Protein AF-A0A160INJ3-F1 (afdb_monomer)

Radius of gyration: 19.46 Å; Cα contacts (8 Å, |Δi|>4): 146; chains: 1; bounding box: 39×46×45 Å

pLDDT: mean 85.37, std 11.15, range [38.5, 97.69]

Secondary structure (DSSP, 8-state):
-PPPPPHHHHHHHHHHHHHHHHT--SSEEEEEEETTEEEEEEES-HHHHHHHHHHTTPEEEEEE-HHHHHHHHHHH-SSTTHHHHHHHHHHHHHHHHHHHHHHHH----HHHHHHHHHTS--TT--HHHHHHHHHHHHHHHHT-

Nearest PDB structures (foldseek):
  6j55-assembly3_K  TM=5.253E-01  e=1.162E-01  Acanthamoeba castellanii
  6ex3-assembly2_D  TM=4.692E-01  e=8.789E-02  Staphylococcus aureus
  1l3l-assembly2_C  TM=1.751E-01  e=8.043E+00  Agrobacterium tumefaciens

Solvent-accessible surface area (backbone atoms only — not comparable to full-atom values): 8125 Å² total; per-residue (Å²): 130,84,81,79,83,48,70,22,52,53,51,34,47,52,51,53,43,48,27,21,67,71,53,49,54,73,40,35,38,35,35,33,37,56,96,90,40,55,41,51,48,72,38,71,56,64,68,62,53,51,49,51,34,60,80,67,69,42,43,62,35,41,76,46,45,39,67,54,27,49,53,46,20,71,75,45,49,89,57,95,59,26,67,60,53,49,43,55,50,49,56,51,47,46,58,55,31,38,56,54,28,47,68,74,64,47,82,70,49,81,79,46,49,59,61,53,58,71,68,53,87,56,84,94,52,54,76,68,56,40,52,56,49,52,52,54,55,47,53,60,65,74,72,110

Structure (mmCIF, N/CA/C/O backbone):
data_AF-A0A160INJ3-F1
#
_entry.id   AF-A0A160INJ3-F1
#
loop_
_atom_site.group_PDB
_atom_site.id
_atom_site.type_symbol
_atom_site.label_atom_id
_atom_site.label_alt_id
_atom_site.label_comp_id
_atom_site.label_asym_id
_atom_site.label_entity_id
_atom_site.label_seq_id
_atom_site.pdbx_PDB_ins_code
_atom_site.Cartn_x
_atom_site.Cartn_y
_atom_site.Cartn_z
_atom_site.occupancy
_atom_site.B_iso_or_equiv
_atom_site.auth_seq_id
_atom_site.auth_comp_id
_atom_site.auth_asym_id
_atom_site.auth_atom_id
_atom_site.pdbx_PDB_model_num
ATOM 1 N N . MET A 1 1 ? 12.354 -11.333 18.890 1.00 38.50 1 MET A N 1
ATOM 2 C CA . MET A 1 1 ? 11.823 -12.267 17.863 1.00 38.50 1 MET A CA 1
ATOM 3 C C . MET A 1 1 ? 11.686 -11.542 16.528 1.00 38.50 1 MET A C 1
ATOM 5 O O . MET A 1 1 ? 11.084 -10.478 16.502 1.00 38.50 1 MET A O 1
ATOM 9 N N . LYS A 1 2 ? 12.236 -12.067 15.421 1.00 46.00 2 LYS A N 1
ATOM 10 C CA . LYS A 1 2 ? 11.963 -11.513 14.078 1.00 46.00 2 LYS A CA 1
ATOM 11 C C . LYS A 1 2 ? 10.492 -11.799 13.729 1.00 46.00 2 LYS A C 1
ATOM 13 O O . LYS A 1 2 ? 10.113 -12.965 13.680 1.00 46.00 2 LYS A O 1
ATOM 18 N N . LYS A 1 3 ? 9.671 -10.758 13.523 1.00 61.47 3 LYS A N 1
ATOM 1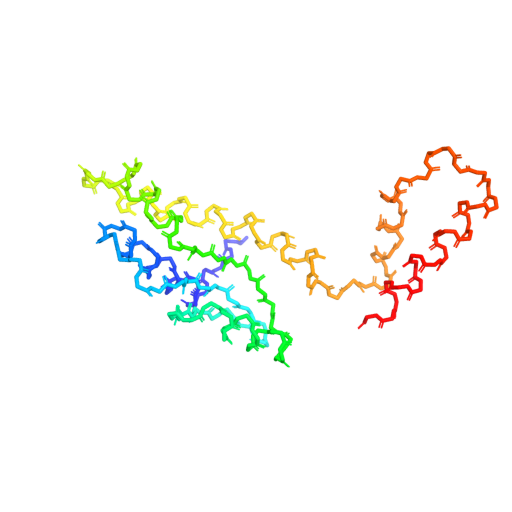9 C CA . LYS A 1 3 ? 8.260 -10.875 13.094 1.00 61.47 3 LYS A CA 1
ATOM 20 C C . LYS A 1 3 ? 8.238 -11.693 11.791 1.00 61.47 3 LYS A C 1
ATOM 22 O O . LYS A 1 3 ? 8.910 -11.325 10.827 1.00 61.47 3 LYS A O 1
ATOM 27 N N . ARG A 1 4 ? 7.568 -12.850 11.786 1.00 73.12 4 ARG A N 1
ATOM 28 C CA . ARG A 1 4 ? 7.511 -13.741 10.615 1.00 73.12 4 ARG A CA 1
ATOM 29 C C . ARG A 1 4 ? 6.712 -13.034 9.515 1.00 73.12 4 ARG A C 1
ATOM 31 O O . ARG A 1 4 ? 5.590 -12.608 9.766 1.00 73.12 4 ARG A O 1
ATOM 38 N N . ILE A 1 5 ? 7.298 -12.890 8.325 1.00 81.81 5 ILE A N 1
ATOM 39 C CA . ILE A 1 5 ? 6.643 -12.242 7.176 1.00 81.81 5 ILE A CA 1
ATOM 40 C C . ILE A 1 5 ? 5.425 -13.083 6.777 1.00 81.81 5 ILE A C 1
ATOM 42 O O . ILE A 1 5 ? 5.566 -14.278 6.503 1.00 81.81 5 ILE A O 1
ATOM 46 N N . SER A 1 6 ? 4.244 -12.463 6.758 1.00 90.62 6 SER A N 1
ATOM 47 C CA . SER A 1 6 ? 2.986 -13.125 6.387 1.00 90.62 6 SER A CA 1
ATOM 48 C C . SER A 1 6 ? 2.971 -13.548 4.912 1.00 90.62 6 SER A C 1
ATOM 50 O O . SER A 1 6 ? 3.657 -12.946 4.086 1.00 90.62 6 SER A O 1
ATOM 52 N N . LYS A 1 7 ? 2.148 -14.543 4.551 1.00 93.38 7 LYS A N 1
ATOM 53 C CA . LYS A 1 7 ? 1.996 -14.974 3.150 1.00 93.38 7 LYS A CA 1
ATOM 54 C C . LYS A 1 7 ? 1.558 -13.820 2.235 1.00 93.38 7 LYS A C 1
ATOM 56 O O . LYS A 1 7 ? 2.191 -13.607 1.209 1.00 93.38 7 LYS A O 1
ATOM 61 N N . GLY A 1 8 ? 0.559 -13.030 2.640 1.00 94.81 8 GLY A N 1
ATOM 62 C CA . GLY A 1 8 ? 0.086 -11.889 1.848 1.00 94.81 8 GLY A CA 1
ATOM 63 C C . GLY A 1 8 ? 1.160 -10.825 1.610 1.00 94.81 8 GLY A C 1
ATOM 64 O O . GLY A 1 8 ? 1.254 -10.283 0.518 1.00 94.81 8 GLY A O 1
ATOM 65 N N . GLU A 1 9 ? 2.036 -10.579 2.583 1.00 95.69 9 GLU A N 1
ATOM 66 C CA . GLU A 1 9 ? 3.173 -9.668 2.402 1.00 95.69 9 GLU A CA 1
ATOM 67 C C . GLU A 1 9 ? 4.226 -10.232 1.439 1.00 95.69 9 GLU A C 1
ATOM 69 O O . GLU A 1 9 ? 4.738 -9.502 0.593 1.00 95.69 9 GLU A O 1
ATOM 74 N N . GLN A 1 10 ? 4.523 -11.535 1.513 1.00 96.19 10 GLN A N 1
ATOM 75 C CA . GLN A 1 10 ? 5.416 -12.185 0.548 1.00 96.19 10 GLN A CA 1
ATOM 76 C C . GLN A 1 10 ? 4.852 -12.111 -0.874 1.00 96.19 10 GLN A C 1
ATOM 78 O O . GLN A 1 10 ? 5.591 -11.795 -1.811 1.00 96.19 10 GLN A O 1
ATOM 83 N N . ASP A 1 11 ? 3.554 -12.376 -1.027 1.00 97.69 11 ASP A N 1
ATOM 84 C CA . ASP A 1 11 ? 2.860 -12.331 -2.311 1.00 97.69 11 ASP A CA 1
ATOM 85 C C . ASP A 1 11 ? 2.814 -10.903 -2.870 1.00 97.69 11 ASP A C 1
ATOM 87 O O . ASP A 1 11 ? 3.137 -10.715 -4.043 1.00 97.69 11 ASP A O 1
ATOM 91 N N . PHE A 1 12 ? 2.543 -9.899 -2.029 1.00 97.69 12 PHE A N 1
ATOM 92 C CA . PHE A 1 12 ? 2.604 -8.482 -2.398 1.00 97.69 12 PHE A CA 1
ATOM 93 C C . PHE A 1 12 ? 4.001 -8.087 -2.880 1.00 97.69 12 PHE A C 1
ATOM 95 O O . PHE A 1 12 ? 4.158 -7.587 -3.991 1.00 97.69 12 PHE A O 1
ATOM 102 N N . VAL A 1 13 ? 5.046 -8.376 -2.093 1.00 97.19 13 VAL A N 1
ATOM 103 C CA . VAL A 1 13 ? 6.429 -8.043 -2.465 1.00 97.19 13 VAL A CA 1
ATOM 104 C C . VAL A 1 13 ? 6.813 -8.732 -3.772 1.00 97.19 13 VAL A C 1
ATOM 106 O O . VAL A 1 13 ? 7.433 -8.1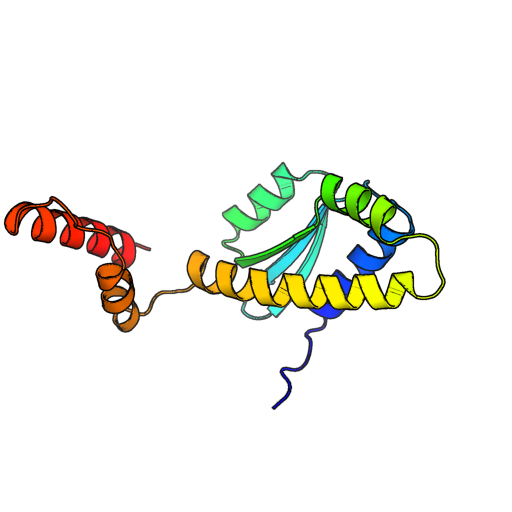05 -4.630 1.00 97.19 13 VAL A O 1
ATOM 109 N N . ARG A 1 14 ? 6.446 -10.006 -3.957 1.00 97.06 14 ARG A N 1
ATOM 110 C CA . ARG A 1 14 ? 6.703 -10.738 -5.204 1.00 97.06 14 ARG A CA 1
ATOM 111 C C . ARG A 1 14 ? 5.966 -10.109 -6.389 1.00 97.06 14 ARG A C 1
ATOM 113 O O . ARG A 1 14 ? 6.603 -9.901 -7.418 1.00 97.06 14 ARG A O 1
ATOM 120 N N . GLY A 1 15 ? 4.677 -9.807 -6.236 1.00 97.50 15 GLY A N 1
ATOM 121 C CA . GLY A 1 15 ? 3.832 -9.215 -7.273 1.00 97.50 15 GLY A CA 1
ATOM 122 C C . GLY A 1 15 ? 4.338 -7.845 -7.711 1.00 97.50 15 GLY A C 1
ATOM 123 O O . GLY A 1 15 ? 4.628 -7.656 -8.888 1.00 97.50 15 GLY A O 1
ATOM 124 N N . CYS A 1 16 ? 4.558 -6.934 -6.760 1.00 97.44 16 CYS A N 1
ATOM 125 C CA . CYS A 1 16 ? 5.088 -5.598 -7.036 1.00 97.44 16 CYS A CA 1
ATOM 126 C C . CYS A 1 16 ? 6.501 -5.653 -7.629 1.00 97.44 16 CYS A C 1
ATOM 128 O O . CYS A 1 16 ? 6.804 -4.918 -8.559 1.00 97.44 16 CYS A O 1
ATOM 130 N N . THR A 1 17 ? 7.373 -6.547 -7.141 1.00 97.06 17 THR A N 1
ATOM 131 C CA . THR A 1 17 ? 8.727 -6.693 -7.710 1.00 97.06 17 THR A CA 1
ATOM 132 C C . THR A 1 17 ? 8.667 -7.098 -9.178 1.00 97.06 17 THR A C 1
ATOM 134 O O . THR A 1 17 ? 9.420 -6.556 -9.980 1.00 97.06 17 THR A O 1
ATOM 137 N N . ARG A 1 18 ? 7.790 -8.048 -9.529 1.00 96.75 18 ARG A N 1
ATOM 138 C CA . ARG A 1 18 ? 7.603 -8.462 -10.921 1.00 96.75 18 ARG A CA 1
ATOM 139 C C . ARG A 1 18 ? 7.076 -7.301 -11.763 1.00 96.75 18 ARG A C 1
ATOM 141 O O . ARG A 1 18 ? 7.701 -6.979 -12.763 1.00 96.75 18 ARG A O 1
ATOM 148 N N . ALA A 1 19 ? 6.016 -6.634 -11.303 1.00 97.38 19 ALA A N 1
ATOM 149 C CA . ALA A 1 19 ? 5.418 -5.509 -12.016 1.00 97.38 19 ALA A CA 1
ATOM 150 C C . ALA A 1 19 ? 6.426 -4.376 -12.272 1.00 97.38 19 ALA A C 1
ATOM 152 O O . ALA A 1 19 ? 6.522 -3.870 -13.382 1.00 97.38 19 ALA A O 1
ATOM 153 N N . ILE A 1 20 ? 7.261 -4.041 -11.284 1.00 96.69 20 ILE A N 1
ATOM 154 C CA . ILE A 1 20 ? 8.329 -3.041 -11.429 1.00 96.69 20 ILE A CA 1
ATOM 155 C C . ILE A 1 20 ? 9.399 -3.497 -12.426 1.00 96.69 20 ILE A C 1
ATOM 157 O O . ILE A 1 20 ? 9.839 -2.703 -13.249 1.00 96.69 20 ILE A O 1
ATOM 161 N N . LEU A 1 21 ? 9.844 -4.755 -12.376 1.00 95.81 21 LEU A N 1
ATOM 162 C CA . LEU A 1 21 ? 10.868 -5.254 -13.302 1.00 95.81 21 LEU A CA 1
ATOM 163 C C . LEU A 1 21 ? 10.368 -5.296 -14.751 1.00 95.81 21 LEU A C 1
ATOM 165 O O . LEU A 1 21 ? 11.106 -4.919 -15.653 1.00 95.81 21 LEU A O 1
ATOM 169 N N . GLU A 1 22 ? 9.120 -5.710 -14.957 1.00 95.81 22 GLU A N 1
ATOM 170 C CA . GLU A 1 22 ? 8.488 -5.855 -16.275 1.00 95.81 22 GLU A CA 1
ATOM 171 C C . GLU A 1 22 ? 7.825 -4.560 -16.769 1.00 95.81 22 GLU A C 1
ATOM 173 O O . GLU A 1 22 ? 7.318 -4.519 -17.887 1.00 95.81 22 GLU A O 1
ATOM 178 N N . ARG A 1 23 ? 7.834 -3.497 -15.950 1.00 96.38 23 ARG A N 1
ATOM 179 C CA . ARG A 1 23 ? 7.102 -2.243 -16.191 1.00 96.38 23 ARG A CA 1
ATOM 180 C C . ARG A 1 23 ? 5.599 -2.467 -16.423 1.00 96.38 23 ARG A C 1
ATOM 182 O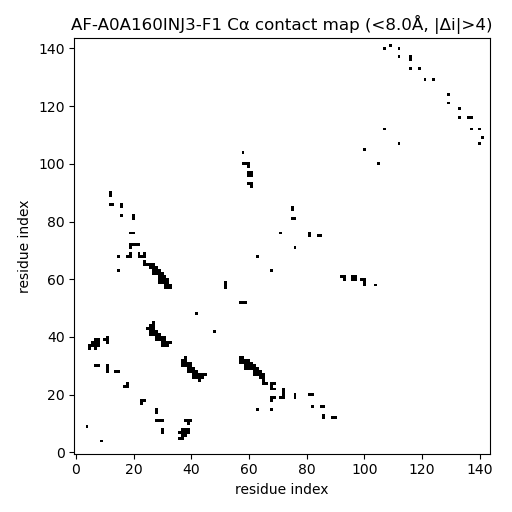 O . ARG A 1 23 ? 4.957 -1.736 -17.176 1.00 96.38 23 ARG A O 1
ATOM 189 N N . ASP A 1 24 ? 5.030 -3.476 -15.775 1.00 96.81 24 ASP A N 1
ATOM 190 C CA . ASP A 1 24 ? 3.615 -3.810 -15.892 1.00 96.81 24 ASP A CA 1
ATOM 191 C C . ASP A 1 24 ? 2.768 -2.842 -15.059 1.00 96.81 24 ASP A C 1
ATOM 193 O O . ASP A 1 24 ? 2.636 -2.979 -13.845 1.00 96.81 24 ASP A O 1
ATOM 197 N N . VAL A 1 25 ? 2.185 -1.856 -15.737 1.00 95.56 25 VAL A N 1
ATOM 198 C CA . VAL A 1 25 ? 1.294 -0.843 -15.152 1.00 95.56 25 VAL A CA 1
ATOM 199 C C . VAL A 1 25 ? -0.190 -1.195 -15.313 1.00 95.56 25 VAL A C 1
ATOM 201 O O . VAL A 1 25 ? -1.055 -0.342 -15.124 1.00 95.56 25 VAL A O 1
ATOM 204 N N . SER A 1 26 ? -0.527 -2.435 -15.677 1.00 95.69 26 SER A N 1
ATOM 205 C CA . SER A 1 26 ? -1.926 -2.824 -15.902 1.00 95.69 26 SER A CA 1
ATOM 206 C C . SER A 1 26 ? -2.771 -2.770 -14.621 1.00 95.69 26 SER A C 1
ATOM 208 O O . SER A 1 26 ? -3.947 -2.402 -14.673 1.00 95.69 26 SER A O 1
ATOM 210 N N . HIS A 1 27 ? -2.171 -3.038 -13.459 1.00 95.81 27 HIS A N 1
ATOM 211 C CA . HIS A 1 27 ? -2.864 -3.097 -12.172 1.00 95.81 27 HIS A CA 1
ATOM 212 C C . HIS A 1 27 ? -2.238 -2.167 -11.127 1.00 95.81 27 HIS A C 1
ATOM 214 O O . HIS A 1 27 ? -1.040 -1.896 -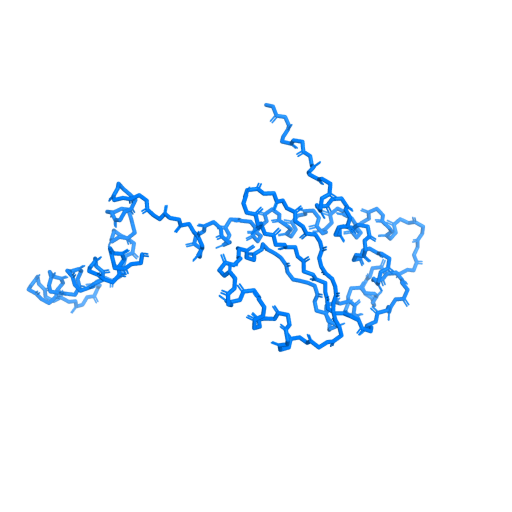11.141 1.00 95.81 27 HIS A O 1
ATOM 220 N N . VAL A 1 28 ? -3.061 -1.735 -10.175 1.00 94.25 28 VAL A N 1
ATOM 221 C CA . VAL A 1 28 ? -2.623 -1.175 -8.892 1.00 94.25 28 VAL A CA 1
ATOM 222 C C . VAL A 1 28 ? -2.521 -2.317 -7.886 1.00 94.25 28 VAL A C 1
ATOM 224 O O . VAL A 1 28 ? -3.346 -3.234 -7.893 1.00 94.25 28 VAL A O 1
ATOM 227 N N . HIS A 1 29 ? -1.505 -2.282 -7.029 1.00 96.56 29 HIS A N 1
ATOM 228 C CA . HIS A 1 29 ? -1.207 -3.349 -6.079 1.00 96.56 29 HIS A CA 1
ATOM 229 C C . HIS A 1 29 ? -1.441 -2.882 -4.645 1.00 96.56 29 HIS A C 1
ATOM 231 O O . HIS A 1 29 ? -0.894 -1.868 -4.221 1.00 96.56 29 HIS A O 1
ATOM 237 N N . TRP A 1 30 ? -2.177 -3.671 -3.869 1.00 95.50 30 TRP A N 1
ATOM 238 C CA . TRP A 1 30 ? -2.637 -3.324 -2.530 1.00 95.50 30 TRP A CA 1
ATOM 239 C C . TRP A 1 30 ? -2.261 -4.407 -1.519 1.00 95.50 30 TRP A C 1
ATOM 241 O O . TRP A 1 30 ? -2.447 -5.603 -1.760 1.00 95.50 30 TRP A O 1
ATOM 251 N N . LEU A 1 31 ? -1.759 -3.989 -0.362 1.00 95.88 31 LEU A N 1
ATOM 252 C CA . LEU A 1 31 ? -1.594 -4.826 0.820 1.00 95.88 31 LEU A CA 1
ATOM 253 C C . LEU A 1 31 ? -2.603 -4.371 1.869 1.00 95.88 31 LEU A C 1
ATOM 255 O O . LEU A 1 31 ? -2.501 -3.260 2.389 1.00 95.88 31 LEU A O 1
ATOM 259 N N . ILE A 1 32 ? -3.551 -5.240 2.198 1.00 94.38 32 ILE A N 1
ATOM 260 C CA . ILE A 1 32 ? -4.622 -4.955 3.155 1.00 94.38 32 ILE A CA 1
ATOM 261 C C . ILE A 1 32 ? -4.599 -5.943 4.322 1.00 94.38 32 ILE A C 1
ATOM 263 O O . ILE A 1 32 ? -3.964 -6.998 4.250 1.00 94.38 32 ILE A O 1
ATOM 267 N N . VAL A 1 33 ? -5.323 -5.624 5.391 1.00 91.88 33 VAL A N 1
ATOM 268 C CA . VAL A 1 33 ? -5.584 -6.512 6.523 1.00 91.88 33 VAL A CA 1
ATOM 269 C C . VAL A 1 33 ? -7.082 -6.763 6.637 1.00 91.88 33 VAL A C 1
ATOM 271 O O . VAL A 1 33 ? -7.876 -5.832 6.759 1.00 91.88 33 VAL A O 1
ATOM 274 N N . GLN A 1 34 ? -7.449 -8.041 6.650 1.00 89.12 34 GLN A N 1
ATOM 275 C CA . GLN A 1 34 ? -8.804 -8.518 6.894 1.00 89.12 34 GLN A CA 1
ATOM 276 C C . GLN A 1 34 ? -8.757 -9.515 8.053 1.00 89.12 34 GLN A C 1
ATOM 278 O O . GLN A 1 34 ? -8.033 -10.506 7.994 1.00 89.12 34 GLN A O 1
A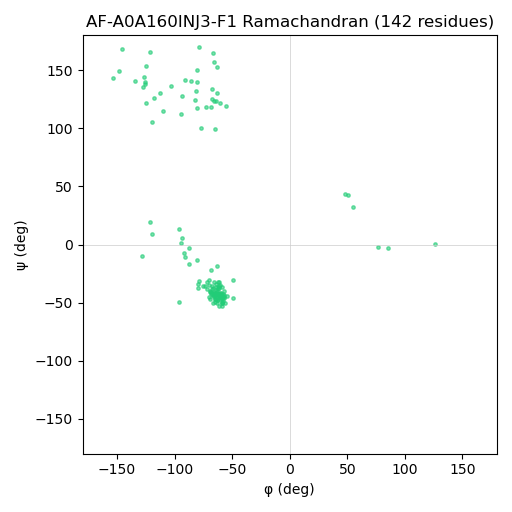TOM 283 N N . LYS A 1 35 ? -9.499 -9.243 9.136 1.00 86.12 35 LYS A N 1
ATOM 284 C CA . LYS A 1 35 ? -9.551 -10.102 10.339 1.00 86.12 35 LYS A CA 1
ATOM 285 C C . LYS A 1 35 ? -8.156 -10.476 10.883 1.00 86.12 35 LYS A C 1
ATOM 287 O O . LYS A 1 35 ? -7.890 -11.626 11.213 1.00 86.12 35 LYS A O 1
ATOM 292 N N . GLY A 1 36 ? -7.240 -9.505 10.920 1.00 84.88 36 GLY A N 1
ATOM 293 C CA . GLY A 1 36 ? -5.864 -9.694 11.404 1.00 84.88 36 GLY A CA 1
ATOM 294 C C . GLY A 1 36 ? -4.916 -10.411 10.432 1.00 84.88 36 GLY A C 1
ATOM 295 O O . GLY A 1 36 ? -3.727 -10.541 10.725 1.00 84.88 36 GLY A O 1
ATOM 296 N N . VAL A 1 37 ? -5.395 -10.839 9.262 1.00 89.75 37 VAL A N 1
ATOM 297 C CA . VAL A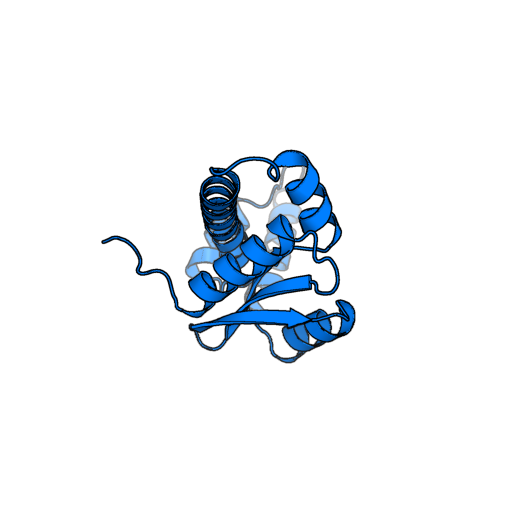 1 37 ? -4.590 -11.510 8.234 1.00 89.75 37 VAL A CA 1
ATOM 298 C C . VAL A 1 37 ? -4.270 -10.535 7.105 1.00 89.75 37 VAL A C 1
ATOM 300 O O . VAL A 1 37 ? -5.127 -9.777 6.661 1.00 89.75 37 VAL A O 1
ATOM 303 N N . ARG A 1 38 ? -3.015 -10.536 6.641 1.00 94.25 38 ARG A N 1
ATOM 304 C CA . ARG A 1 38 ? -2.577 -9.721 5.498 1.00 94.25 38 ARG A CA 1
ATOM 305 C C . ARG A 1 38 ? -2.932 -10.397 4.180 1.00 94.25 38 ARG A C 1
ATOM 307 O O . ARG A 1 38 ? -2.583 -11.563 3.983 1.00 94.25 38 ARG A O 1
ATOM 314 N N . HIS A 1 39 ? -3.519 -9.636 3.263 1.00 95.56 39 HIS A N 1
ATOM 315 C CA . HIS A 1 39 ? -3.882 -10.076 1.920 1.00 95.56 39 HIS A CA 1
ATOM 316 C C . HIS A 1 39 ? -3.288 -9.147 0.864 1.00 95.56 39 HIS A C 1
ATOM 318 O O . HIS A 1 39 ? -3.293 -7.926 1.016 1.00 95.56 39 HIS A O 1
ATOM 324 N N . TYR A 1 40 ? -2.783 -9.752 -0.208 1.00 97.19 40 TYR A N 1
ATOM 325 C CA . TYR A 1 40 ? -2.383 -9.053 -1.421 1.00 97.19 40 TYR A CA 1
ATOM 326 C C . TYR A 1 40 ? -3.556 -9.051 -2.400 1.00 97.19 40 TYR A C 1
ATOM 328 O O . TYR A 1 40 ? -4.101 -10.113 -2.700 1.00 97.19 40 TYR A O 1
ATOM 336 N N . ILE A 1 41 ? -3.916 -7.871 -2.896 1.00 95.25 41 ILE A N 1
ATOM 337 C CA . ILE A 1 41 ? -4.908 -7.681 -3.954 1.00 95.25 41 ILE A CA 1
ATOM 338 C C . ILE A 1 41 ? -4.269 -6.849 -5.067 1.00 95.25 41 ILE A C 1
ATOM 340 O O . ILE A 1 41 ? -3.467 -5.957 -4.798 1.00 95.25 41 ILE A O 1
ATOM 344 N N . HIS A 1 42 ? -4.610 -7.126 -6.322 1.00 95.25 42 HIS A N 1
ATOM 345 C CA . HIS A 1 42 ? -4.289 -6.242 -7.437 1.00 95.25 42 HIS A CA 1
ATOM 346 C C . HIS A 1 42 ? -5.510 -6.080 -8.338 1.00 95.25 42 HIS A C 1
ATOM 348 O O . HIS A 1 42 ? -6.251 -7.038 -8.553 1.00 95.25 42 HIS A O 1
ATOM 354 N N . HIS A 1 43 ? -5.735 -4.868 -8.838 1.00 93.81 43 HIS A N 1
ATOM 355 C CA . HIS A 1 43 ? -6.929 -4.547 -9.616 1.00 93.81 43 HIS A CA 1
ATOM 356 C C . HIS A 1 43 ? -6.640 -3.482 -10.676 1.00 93.81 43 HIS A C 1
ATOM 358 O O . HIS A 1 43 ? -5.760 -2.643 -10.487 1.00 93.81 43 HIS A O 1
ATOM 364 N N . GLN A 1 44 ? -7.353 -3.525 -11.804 1.00 93.69 44 GLN A N 1
ATOM 365 C CA . GLN A 1 44 ? -7.192 -2.530 -12.872 1.00 93.69 44 GLN A CA 1
ATOM 366 C C . GLN A 1 44 ? -7.942 -1.232 -12.563 1.00 93.69 44 GLN A C 1
ATOM 368 O O . GLN A 1 44 ? -7.468 -0.146 -12.888 1.00 93.69 44 GLN A O 1
ATOM 373 N N . ASN A 1 45 ? -9.119 -1.342 -11.951 1.00 89.19 45 ASN A N 1
ATOM 374 C CA . ASN A 1 45 ? -9.923 -0.196 -11.554 1.00 89.19 45 ASN A CA 1
ATOM 375 C C . ASN A 1 45 ? -9.624 0.166 -10.096 1.00 89.19 45 ASN A C 1
ATOM 377 O O . ASN A 1 45 ? -9.933 -0.616 -9.197 1.00 89.19 45 ASN A O 1
ATOM 381 N N . GLU A 1 46 ? -9.001 1.323 -9.883 1.00 85.62 46 GLU A N 1
ATOM 382 C CA . GLU A 1 46 ? -8.613 1.811 -8.558 1.00 85.62 46 GLU A CA 1
ATOM 383 C C . GLU A 1 46 ? -9.829 2.183 -7.703 1.00 85.62 46 GLU A C 1
ATOM 385 O O . GLU A 1 46 ? -9.913 1.797 -6.542 1.00 85.62 46 GLU A O 1
ATOM 390 N N . LEU A 1 47 ? -10.833 2.815 -8.313 1.00 85.50 47 LEU A N 1
ATOM 391 C CA . LEU A 1 47 ? -12.043 3.251 -7.615 1.00 85.50 47 LEU A CA 1
ATOM 392 C C . LEU A 1 47 ? -12.843 2.068 -7.060 1.00 85.50 47 LEU A C 1
ATOM 394 O O . LEU A 1 47 ? -13.404 2.143 -5.973 1.00 85.50 47 LEU A O 1
ATOM 398 N N . GLU A 1 48 ? -12.879 0.957 -7.794 1.00 86.25 48 GLU A N 1
ATOM 399 C CA . GLU A 1 48 ? -13.608 -0.244 -7.380 1.00 86.25 48 GLU A CA 1
ATOM 400 C C . GLU A 1 48 ? -12.960 -0.925 -6.170 1.00 86.25 48 GLU A C 1
ATOM 402 O O . GLU A 1 48 ? -13.652 -1.364 -5.250 1.00 86.25 48 GLU A O 1
ATOM 407 N N . ILE A 1 49 ? -11.626 -0.991 -6.137 1.00 85.56 49 ILE A N 1
ATOM 408 C CA . ILE A 1 49 ? -10.921 -1.595 -5.005 1.00 85.56 49 ILE A CA 1
ATOM 409 C C . ILE A 1 49 ? -10.914 -0.670 -3.787 1.00 85.56 49 ILE A C 1
ATOM 411 O O . ILE A 1 49 ? -11.054 -1.158 -2.664 1.00 85.56 49 ILE A O 1
ATOM 415 N N . GLU A 1 50 ? -10.822 0.646 -3.984 1.00 82.56 50 GLU A N 1
ATOM 416 C CA . GLU A 1 50 ? -11.011 1.622 -2.912 1.00 82.56 50 GLU A CA 1
ATOM 417 C C . GLU A 1 50 ? -12.400 1.480 -2.291 1.00 82.56 50 GLU A C 1
ATOM 419 O O . GLU A 1 50 ? -12.520 1.323 -1.077 1.00 82.56 50 GLU A O 1
ATOM 424 N N . ASP A 1 51 ? -13.449 1.459 -3.107 1.00 83.69 51 ASP A N 1
ATOM 425 C CA . ASP A 1 51 ? -14.822 1.274 -2.650 1.00 83.69 51 ASP A CA 1
ATOM 426 C C . ASP A 1 51 ? -15.010 -0.071 -1.918 1.00 83.69 51 ASP A C 1
ATOM 428 O O . ASP A 1 51 ? -15.587 -0.109 -0.828 1.00 83.69 51 ASP A O 1
ATOM 432 N N . TYR A 1 52 ? -14.423 -1.163 -2.421 1.00 83.44 52 TYR A N 1
ATOM 433 C CA . TYR A 1 52 ? -14.397 -2.452 -1.721 1.00 83.44 52 TYR A CA 1
ATOM 434 C C . TYR A 1 52 ? -13.721 -2.365 -0.343 1.00 83.44 52 TYR A C 1
ATOM 436 O O . TYR A 1 52 ? -14.265 -2.887 0.637 1.00 83.44 52 TYR A O 1
ATOM 444 N N . ILE A 1 53 ? -12.563 -1.702 -0.243 1.00 84.19 53 ILE A N 1
ATOM 445 C CA . ILE A 1 53 ? -11.833 -1.501 1.020 1.00 84.19 53 ILE A CA 1
ATOM 446 C C . ILE A 1 53 ? -12.699 -0.724 2.018 1.00 84.19 53 ILE A C 1
ATOM 448 O O . ILE A 1 53 ? -12.832 -1.157 3.166 1.00 84.19 53 ILE A O 1
ATOM 452 N N . HIS A 1 54 ? -13.338 0.364 1.581 1.00 80.88 54 HIS A N 1
ATOM 453 C CA . HIS A 1 54 ? -14.181 1.205 2.434 1.00 80.88 54 HIS A CA 1
ATOM 454 C C . HIS A 1 54 ? -15.441 0.472 2.903 1.00 80.88 54 HIS A C 1
ATOM 456 O O . HIS A 1 54 ? -15.704 0.415 4.108 1.00 80.88 54 HIS A O 1
ATOM 462 N N . ARG A 1 55 ? -16.198 -0.150 1.986 1.00 80.00 55 ARG A N 1
ATOM 463 C CA . ARG A 1 55 ? -17.438 -0.880 2.316 1.00 80.00 55 ARG A CA 1
ATOM 464 C C . ARG A 1 55 ? -17.203 -2.010 3.310 1.00 80.00 55 ARG A C 1
ATOM 466 O O . ARG A 1 55 ? -18.037 -2.251 4.178 1.00 80.00 55 ARG A O 1
ATOM 473 N N . ASN A 1 56 ? -16.065 -2.689 3.199 1.00 80.06 56 ASN A N 1
ATOM 474 C CA . ASN A 1 56 ? -15.718 -3.815 4.063 1.00 80.06 56 ASN A CA 1
ATOM 475 C C . ASN A 1 56 ? -14.886 -3.406 5.289 1.00 80.06 56 ASN A C 1
ATOM 477 O O . ASN A 1 56 ? -14.452 -4.287 6.033 1.00 80.06 56 ASN A O 1
ATOM 481 N N . ARG A 1 57 ? -14.659 -2.099 5.504 1.00 83.25 57 ARG A N 1
ATOM 482 C CA . ARG A 1 57 ? -13.838 -1.547 6.598 1.00 83.25 57 ARG A CA 1
ATOM 483 C C . ARG A 1 57 ? -12.481 -2.249 6.717 1.00 83.25 57 ARG A C 1
ATOM 485 O O . ARG A 1 57 ? -12.039 -2.620 7.803 1.00 83.25 57 ARG A O 1
ATOM 492 N N . LEU A 1 58 ? -11.841 -2.493 5.576 1.00 86.12 58 LEU A N 1
ATOM 493 C CA . LEU A 1 58 ? -10.553 -3.174 5.529 1.00 86.12 58 LEU A CA 1
ATOM 494 C C . LEU A 1 58 ? -9.448 -2.182 5.857 1.00 86.12 58 LEU A C 1
ATOM 496 O O . LEU A 1 58 ? -9.449 -1.044 5.395 1.00 86.12 58 LEU A O 1
ATOM 500 N N . LYS A 1 59 ? -8.461 -2.636 6.623 1.00 89.06 59 LYS A N 1
ATOM 501 C CA . LYS A 1 59 ? -7.298 -1.813 6.928 1.00 89.06 59 LYS A CA 1
ATOM 502 C C . LYS A 1 59 ? -6.324 -1.854 5.760 1.00 89.06 59 LYS A C 1
ATOM 504 O O . LYS A 1 59 ? -5.767 -2.907 5.446 1.00 89.06 59 LYS A O 1
ATOM 509 N N . LEU A 1 60 ? -6.083 -0.707 5.145 1.00 89.50 60 LEU A N 1
ATOM 510 C CA . LEU A 1 60 ? -5.080 -0.553 4.101 1.00 89.50 60 LEU A CA 1
ATOM 511 C C . LEU A 1 60 ? -3.687 -0.360 4.713 1.00 89.50 60 LEU A C 1
ATOM 513 O O . LEU A 1 60 ? -3.485 0.569 5.485 1.00 89.50 60 LEU A O 1
ATOM 517 N N . ILE A 1 61 ? -2.718 -1.203 4.342 1.00 92.00 61 ILE A N 1
ATOM 518 C CA . ILE A 1 61 ? -1.319 -1.067 4.778 1.00 92.00 61 ILE A CA 1
ATOM 519 C C . ILE A 1 61 ? -0.478 -0.336 3.743 1.00 92.00 61 ILE A C 1
ATOM 521 O O . ILE A 1 61 ? 0.292 0.543 4.103 1.00 92.00 61 ILE A O 1
ATOM 525 N N . CYS A 1 62 ? -0.539 -0.741 2.476 1.00 92.62 62 CYS A N 1
ATOM 526 C CA . CYS A 1 62 ? 0.368 -0.226 1.455 1.00 92.62 62 CYS A CA 1
ATOM 527 C C . CYS A 1 62 ? -0.267 -0.311 0.070 1.00 92.62 62 CYS A C 1
ATOM 529 O O . CYS A 1 62 ? -0.946 -1.292 -0.235 1.00 92.62 62 CYS A O 1
ATOM 531 N N . VAL A 1 63 ? 0.002 0.689 -0.765 1.00 93.38 63 VAL A N 1
ATOM 532 C CA . VAL A 1 63 ? -0.391 0.728 -2.172 1.00 93.38 63 VAL A CA 1
ATOM 533 C C . VAL A 1 63 ? 0.843 0.975 -3.035 1.00 93.38 63 VAL A C 1
ATOM 535 O O . VAL A 1 63 ? 1.732 1.744 -2.668 1.00 93.38 63 VAL A O 1
ATOM 538 N N . VAL A 1 64 ? 0.913 0.291 -4.170 1.00 93.81 64 VAL A N 1
ATOM 539 C CA . VAL A 1 64 ? 1.874 0.547 -5.242 1.00 93.81 64 VAL A CA 1
ATOM 540 C C . VAL A 1 64 ? 1.064 0.882 -6.488 1.00 93.81 64 VAL A C 1
ATOM 542 O O . VAL A 1 64 ? 0.428 0.003 -7.077 1.00 93.81 64 VAL A O 1
ATOM 545 N N . SER A 1 65 ? 1.063 2.171 -6.836 1.00 93.06 65 SER A N 1
ATOM 546 C CA . SER A 1 65 ? 0.351 2.716 -7.992 1.00 93.06 65 SER A CA 1
ATOM 547 C C . SER A 1 65 ? 1.100 2.463 -9.300 1.00 93.06 65 SER A C 1
ATOM 549 O O . SER A 1 65 ? 2.266 2.051 -9.318 1.00 93.06 65 SER A O 1
ATOM 551 N N . ARG A 1 66 ? 0.433 2.745 -10.419 1.00 93.12 66 ARG A N 1
ATOM 552 C CA . ARG A 1 66 ? 1.004 2.616 -11.766 1.00 93.12 66 ARG A CA 1
ATOM 553 C C . ARG A 1 66 ? 2.176 3.568 -11.982 1.00 93.12 66 ARG A C 1
ATOM 555 O O . ARG A 1 66 ? 3.205 3.183 -12.536 1.00 93.12 66 ARG A O 1
ATOM 562 N N . GLU A 1 67 ? 2.042 4.797 -11.503 1.00 93.19 67 GLU A N 1
ATOM 563 C CA . GLU A 1 67 ? 3.072 5.834 -11.553 1.00 93.19 67 GLU A CA 1
ATOM 564 C C . GLU A 1 67 ? 4.295 5.387 -10.760 1.00 93.19 67 GLU A C 1
ATOM 566 O O . GLU A 1 67 ? 5.422 5.514 -11.235 1.00 93.19 67 GLU A O 1
ATOM 571 N N . PHE A 1 68 ? 4.068 4.789 -9.587 1.00 92.62 68 PHE A N 1
ATOM 572 C CA . PHE A 1 68 ? 5.131 4.251 -8.749 1.00 92.62 68 PHE A CA 1
ATOM 573 C C . PHE A 1 68 ? 5.878 3.106 -9.439 1.00 92.62 68 PHE A C 1
ATOM 575 O O . PHE A 1 68 ? 7.108 3.072 -9.411 1.00 92.62 68 PHE A O 1
ATOM 582 N N . ILE A 1 69 ? 5.154 2.188 -10.090 1.00 95.00 69 ILE A N 1
ATOM 583 C CA . ILE A 1 69 ? 5.746 1.097 -10.87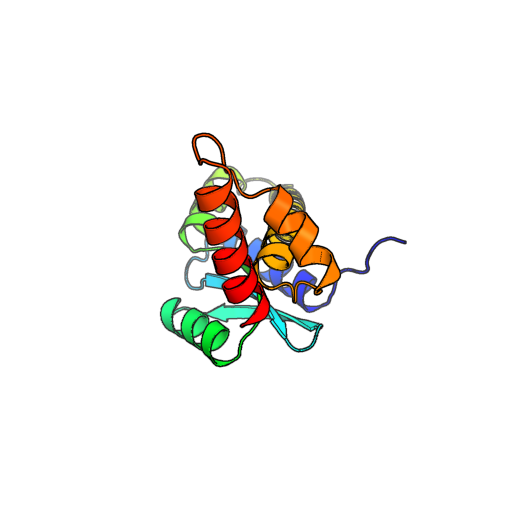9 1.00 95.00 69 ILE A CA 1
ATOM 584 C C . ILE A 1 69 ? 6.645 1.662 -11.976 1.00 95.00 69 ILE A C 1
ATOM 586 O O . ILE A 1 69 ? 7.790 1.231 -12.116 1.00 95.00 69 ILE A O 1
ATOM 590 N N . ASN A 1 70 ? 6.149 2.645 -12.725 1.00 94.19 70 ASN A N 1
ATOM 591 C CA . ASN A 1 70 ? 6.884 3.260 -13.821 1.00 94.19 70 ASN A CA 1
ATOM 592 C C . ASN A 1 70 ? 8.138 4.008 -13.329 1.00 94.19 70 ASN A C 1
ATOM 594 O O . ASN A 1 70 ? 9.226 3.805 -13.866 1.00 94.19 70 ASN A O 1
ATOM 598 N N . ASP A 1 71 ? 8.011 4.817 -12.274 1.00 93.88 71 ASP A N 1
ATOM 599 C CA . ASP A 1 71 ? 9.130 5.547 -11.666 1.00 93.88 71 ASP A CA 1
ATOM 600 C C . ASP A 1 71 ? 10.210 4.588 -11.146 1.00 93.88 71 ASP A C 1
ATOM 602 O O . ASP A 1 71 ? 11.400 4.753 -11.422 1.00 93.88 71 ASP A O 1
ATOM 606 N N . TRP A 1 72 ? 9.809 3.525 -10.451 1.00 94.25 72 TRP A N 1
ATOM 607 C CA . TRP A 1 72 ? 10.756 2.552 -9.915 1.00 94.25 72 TRP A CA 1
ATOM 608 C C . TRP A 1 72 ? 11.384 1.676 -10.987 1.00 94.25 72 TRP A C 1
ATOM 610 O O . TRP A 1 72 ? 12.549 1.303 -10.841 1.00 94.25 72 TRP A O 1
ATOM 620 N N . HIS A 1 73 ? 10.657 1.367 -12.060 1.00 94.88 73 HIS A N 1
ATOM 621 C CA . HIS A 1 73 ? 11.235 0.690 -13.210 1.00 94.88 73 HIS A CA 1
ATOM 622 C C . HIS A 1 73 ? 12.386 1.524 -13.778 1.00 94.88 73 HIS A C 1
ATOM 624 O O . HIS A 1 73 ? 13.501 1.023 -13.892 1.00 94.88 73 HIS A O 1
ATOM 630 N N . ILE A 1 74 ? 12.161 2.816 -14.029 1.00 93.31 74 ILE A N 1
ATOM 631 C CA . ILE A 1 74 ? 13.190 3.722 -14.562 1.00 93.31 74 ILE A CA 1
ATOM 632 C C . ILE A 1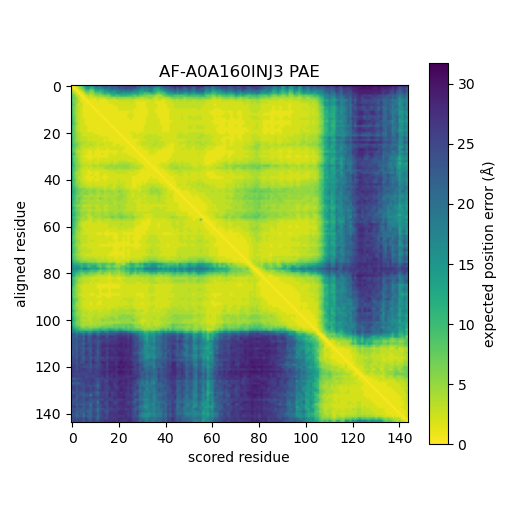 74 ? 14.398 3.819 -13.617 1.00 93.31 74 ILE A C 1
ATOM 634 O O . ILE A 1 74 ? 15.539 3.805 -14.071 1.00 93.31 74 ILE A O 1
ATOM 638 N N . ARG A 1 75 ? 14.171 3.899 -12.300 1.00 89.25 75 ARG A N 1
ATOM 639 C CA . ARG A 1 75 ? 15.249 4.092 -11.311 1.00 89.25 75 ARG A CA 1
ATOM 640 C C . ARG A 1 75 ? 16.041 2.835 -10.979 1.00 89.25 75 ARG A C 1
ATOM 642 O O . ARG A 1 75 ? 17.195 2.943 -10.567 1.00 89.25 75 ARG A O 1
ATOM 649 N N . TYR A 1 76 ? 15.400 1.671 -11.026 1.00 87.44 76 TYR A N 1
ATOM 650 C CA . TYR A 1 76 ? 15.938 0.463 -10.403 1.00 87.44 76 TYR A CA 1
ATOM 651 C C . TYR A 1 76 ? 15.997 -0.749 -11.324 1.00 87.44 76 TYR A C 1
ATOM 653 O O . TYR A 1 76 ? 16.607 -1.734 -10.912 1.00 87.44 76 TYR A O 1
ATOM 661 N N . SER A 1 77 ? 15.407 -0.727 -12.522 1.00 78.00 77 SER A N 1
ATOM 662 C CA . SER A 1 77 ? 15.606 -1.792 -13.515 1.00 78.00 77 SER A CA 1
ATOM 663 C C . SER A 1 77 ? 16.934 -1.595 -14.263 1.00 78.00 77 SER A C 1
ATOM 665 O O . SER A 1 77 ? 17.415 -0.472 -14.388 1.00 78.00 77 SER A O 1
ATOM 667 N N . GLY A 1 78 ? 17.564 -2.688 -14.708 1.00 77.38 78 GLY A N 1
ATOM 668 C CA . GLY A 1 78 ? 18.751 -2.619 -15.574 1.00 77.38 78 GLY A CA 1
ATOM 669 C C . GLY A 1 78 ? 19.996 -3.374 -15.105 1.00 77.38 78 GLY A C 1
ATOM 670 O O . GLY A 1 78 ? 20.997 -3.345 -15.813 1.00 77.38 78 GLY A O 1
ATOM 671 N N . ASN A 1 79 ? 19.980 -4.062 -13.956 1.00 80.38 79 ASN A N 1
ATOM 672 C CA . ASN A 1 79 ? 21.071 -4.969 -13.579 1.00 80.38 79 ASN A CA 1
ATOM 673 C C . ASN A 1 79 ? 20.589 -6.202 -12.796 1.00 80.38 79 ASN A C 1
ATOM 675 O O . ASN A 1 79 ? 19.462 -6.261 -12.303 1.00 80.38 79 ASN A O 1
ATOM 679 N N . ASP A 1 80 ? 21.474 -7.185 -12.634 1.00 78.69 80 ASP A N 1
ATOM 680 C CA . ASP A 1 80 ? 21.167 -8.455 -11.959 1.00 78.69 80 ASP A CA 1
ATOM 681 C C . ASP A 1 80 ? 20.796 -8.288 -10.472 1.00 78.69 80 ASP A C 1
ATOM 683 O O . ASP A 1 80 ? 20.149 -9.150 -9.869 1.00 78.69 80 ASP A O 1
ATOM 687 N N . LEU A 1 81 ? 21.148 -7.149 -9.865 1.00 88.38 81 LEU A N 1
ATOM 688 C CA . LEU A 1 81 ? 20.861 -6.831 -8.464 1.00 88.38 81 LEU A CA 1
ATOM 689 C C . LEU A 1 81 ? 19.526 -6.093 -8.270 1.00 88.38 81 LEU A C 1
ATOM 691 O O . LEU A 1 81 ? 19.039 -6.007 -7.134 1.00 88.38 81 LEU A O 1
ATOM 695 N N . SER A 1 82 ? 18.890 -5.621 -9.349 1.00 90.50 82 SER A N 1
ATOM 696 C CA . SER A 1 82 ? 17.629 -4.866 -9.341 1.00 90.50 82 SER A CA 1
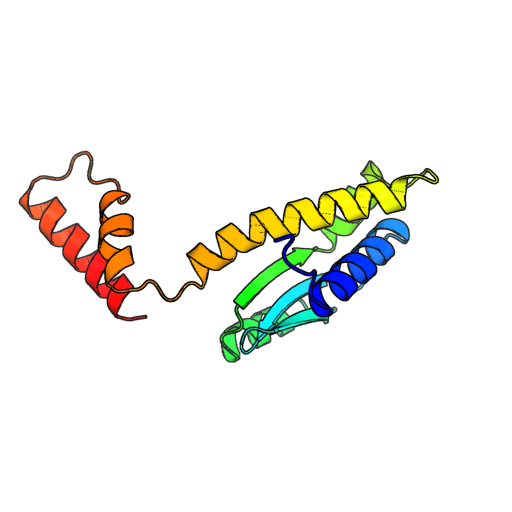ATOM 697 C C . SER A 1 82 ? 16.553 -5.548 -8.497 1.00 90.50 82 SER A C 1
ATOM 699 O O . SER A 1 82 ? 15.938 -4.929 -7.626 1.00 90.50 82 SER A O 1
ATOM 701 N N . LYS A 1 83 ? 16.379 -6.864 -8.667 1.00 92.69 83 LYS A N 1
ATOM 702 C CA . LYS A 1 83 ? 15.378 -7.658 -7.935 1.00 92.69 83 LYS A CA 1
ATOM 703 C C . LYS A 1 83 ? 15.579 -7.606 -6.420 1.00 92.69 83 LYS A C 1
ATOM 705 O O . LYS A 1 83 ? 14.609 -7.492 -5.670 1.00 92.69 83 LYS A O 1
ATOM 710 N N . GLY A 1 84 ? 16.823 -7.720 -5.956 1.00 92.12 84 GLY A N 1
ATOM 711 C CA . GLY A 1 84 ? 17.152 -7.677 -4.531 1.00 92.12 84 GLY A CA 1
ATOM 712 C C . GLY A 1 84 ? 16.911 -6.291 -3.935 1.00 92.12 84 GLY A C 1
ATOM 713 O O . GLY A 1 84 ? 16.313 -6.169 -2.862 1.00 92.12 84 GLY A O 1
ATOM 714 N N . LEU A 1 85 ? 17.312 -5.246 -4.664 1.00 92.25 85 LEU A N 1
ATOM 715 C CA . LEU A 1 85 ? 17.136 -3.856 -4.252 1.00 92.25 85 LEU A CA 1
ATOM 716 C C . LEU A 1 85 ? 15.655 -3.466 -4.156 1.00 92.25 85 LEU A C 1
ATOM 718 O O . LEU A 1 85 ? 15.241 -2.919 -3.131 1.00 92.25 85 LEU A O 1
ATOM 722 N N . ILE A 1 86 ? 14.852 -3.802 -5.171 1.00 93.75 86 ILE A N 1
ATOM 723 C CA . ILE A 1 86 ? 13.407 -3.532 -5.198 1.00 93.75 86 ILE A CA 1
ATOM 724 C C . ILE A 1 86 ? 12.724 -4.205 -4.006 1.00 93.75 86 ILE A C 1
ATOM 726 O O . ILE A 1 86 ? 12.033 -3.540 -3.235 1.00 93.75 86 ILE A O 1
ATOM 730 N N . LYS A 1 87 ? 12.994 -5.497 -3.769 1.00 94.69 87 LYS A N 1
ATOM 731 C CA . LYS A 1 87 ? 12.454 -6.216 -2.604 1.00 94.69 87 LYS A CA 1
ATOM 732 C C . LYS A 1 87 ? 12.835 -5.549 -1.287 1.00 94.69 87 LYS A C 1
ATOM 734 O O . LYS A 1 87 ? 11.988 -5.408 -0.406 1.00 94.69 87 LYS A O 1
ATOM 739 N N . LYS A 1 88 ? 14.099 -5.146 -1.118 1.00 92.25 88 LYS A N 1
ATOM 740 C CA . LYS A 1 88 ? 14.565 -4.475 0.106 1.00 92.25 88 LYS A CA 1
ATOM 741 C C . LYS A 1 88 ? 13.811 -3.164 0.336 1.00 92.25 88 LYS A C 1
ATOM 743 O O . LYS A 1 88 ? 13.366 -2.920 1.457 1.00 92.25 88 LYS A O 1
ATOM 748 N N . ARG A 1 89 ? 13.632 -2.351 -0.710 1.00 92.56 89 ARG A N 1
ATOM 749 C CA . ARG A 1 89 ? 12.907 -1.076 -0.622 1.00 92.56 89 ARG A CA 1
ATOM 750 C C . ARG A 1 89 ? 11.410 -1.273 -0.362 1.00 92.56 89 ARG A C 1
ATOM 752 O O . ARG A 1 89 ? 10.885 -0.608 0.523 1.00 92.56 89 ARG A O 1
ATOM 759 N N . LEU A 1 90 ? 10.757 -2.229 -1.028 1.00 94.00 90 LEU A N 1
ATOM 760 C CA . LEU A 1 90 ? 9.348 -2.574 -0.779 1.00 94.00 90 LEU A CA 1
ATOM 761 C C . LEU A 1 90 ? 9.111 -2.997 0.676 1.00 94.00 90 LEU A C 1
ATOM 763 O O . LEU A 1 90 ? 8.183 -2.514 1.313 1.00 94.00 90 LEU A O 1
ATOM 767 N N . ASN A 1 91 ? 9.985 -3.835 1.242 1.00 92.88 91 ASN A N 1
ATOM 768 C CA . ASN A 1 91 ? 9.892 -4.211 2.656 1.00 92.88 91 ASN A CA 1
ATOM 769 C C . ASN A 1 91 ? 10.063 -3.006 3.599 1.00 92.88 91 ASN A C 1
ATOM 771 O O . ASN A 1 91 ? 9.420 -2.945 4.645 1.00 92.88 91 ASN A O 1
ATOM 775 N N . GLY A 1 92 ? 10.934 -2.053 3.253 1.00 89.94 92 GLY A N 1
ATOM 776 C CA . GLY A 1 92 ? 11.082 -0.802 4.002 1.00 89.94 92 GLY A CA 1
ATOM 777 C C . GLY A 1 92 ? 9.813 0.049 3.958 1.00 89.94 92 GLY A C 1
ATOM 778 O O . GLY A 1 92 ? 9.360 0.522 4.997 1.00 89.94 92 GLY A O 1
ATOM 779 N N . MET A 1 93 ? 9.211 0.168 2.774 1.00 91.69 93 MET A N 1
ATOM 780 C CA . MET A 1 93 ? 7.960 0.892 2.563 1.00 91.69 93 MET A CA 1
ATOM 781 C C . MET A 1 93 ? 6.805 0.270 3.348 1.00 91.69 93 MET A C 1
ATOM 783 O O . MET A 1 93 ? 6.161 0.982 4.102 1.00 91.69 93 MET A O 1
ATOM 787 N N . ILE A 1 94 ? 6.613 -1.054 3.286 1.00 91.56 94 ILE A N 1
ATOM 788 C CA . ILE A 1 94 ? 5.570 -1.752 4.062 1.00 91.56 94 ILE A CA 1
ATOM 789 C C . ILE A 1 94 ? 5.689 -1.441 5.556 1.00 91.56 94 ILE A C 1
ATOM 791 O O . ILE A 1 94 ? 4.687 -1.154 6.197 1.00 91.56 94 ILE A O 1
ATOM 795 N N . ARG A 1 95 ? 6.904 -1.454 6.121 1.00 88.19 95 ARG A N 1
ATOM 796 C CA . ARG A 1 95 ? 7.117 -1.142 7.546 1.00 88.19 95 ARG A CA 1
ATOM 797 C C . ARG A 1 95 ? 6.805 0.311 7.890 1.00 88.19 95 ARG A C 1
ATOM 799 O O . ARG A 1 95 ? 6.323 0.575 8.987 1.00 88.19 95 ARG A O 1
ATOM 806 N N . ALA A 1 96 ? 7.129 1.244 6.997 1.00 84.06 96 ALA A N 1
ATOM 807 C CA . ALA A 1 96 ? 6.813 2.655 7.190 1.00 84.06 96 ALA A CA 1
ATOM 808 C C . ALA A 1 96 ? 5.299 2.887 7.100 1.00 84.06 96 ALA A C 1
ATOM 810 O O . ALA A 1 96 ? 4.720 3.505 7.990 1.00 84.06 96 ALA A O 1
ATOM 811 N N . SER A 1 97 ? 4.655 2.323 6.079 1.00 84.94 97 SER A N 1
ATOM 812 C CA . SER A 1 97 ? 3.217 2.451 5.858 1.00 84.94 97 SER A CA 1
ATOM 813 C C . SER A 1 97 ? 2.386 1.694 6.899 1.00 84.94 97 SER A C 1
ATOM 815 O O . SER A 1 97 ? 1.324 2.176 7.260 1.00 84.94 97 SER A O 1
ATOM 817 N N . GLU A 1 98 ? 2.874 0.579 7.462 1.00 85.38 98 GLU A N 1
ATOM 818 C CA . GLU A 1 98 ? 2.217 -0.125 8.580 1.00 85.38 98 GLU A CA 1
ATOM 819 C C . GLU A 1 98 ? 2.025 0.799 9.783 1.00 85.38 98 GLU A C 1
ATOM 821 O O . GLU A 1 98 ? 0.929 0.841 10.322 1.00 85.38 98 GLU A O 1
ATOM 826 N N . LYS A 1 99 ? 3.031 1.607 10.144 1.00 79.44 99 LYS A N 1
ATOM 827 C CA . LYS A 1 99 ? 2.896 2.577 11.243 1.00 79.44 99 LYS A CA 1
ATOM 828 C C . LYS A 1 99 ? 1.823 3.624 10.959 1.00 79.44 99 LYS A C 1
ATOM 830 O O . LYS A 1 99 ? 1.037 3.953 11.836 1.00 79.44 99 LYS A O 1
ATOM 835 N N . VAL A 1 100 ? 1.785 4.138 9.729 1.00 78.12 100 VAL A N 1
ATOM 836 C CA . VAL A 1 100 ? 0.770 5.116 9.309 1.00 78.12 100 VAL A CA 1
ATOM 837 C C . VAL A 1 100 ? -0.619 4.478 9.316 1.00 78.12 100 VAL A C 1
ATOM 839 O O . VAL A 1 100 ? -1.571 5.081 9.794 1.00 78.12 100 VAL A O 1
ATOM 842 N N . ALA A 1 101 ? -0.737 3.238 8.846 1.00 78.12 101 ALA A N 1
ATOM 843 C CA . ALA A 1 101 ? -1.983 2.489 8.856 1.00 78.12 101 ALA A CA 1
ATOM 844 C C . ALA A 1 101 ? -2.440 2.123 10.275 1.00 78.12 101 ALA A C 1
ATOM 846 O O . ALA A 1 101 ? -3.636 2.098 10.538 1.00 78.12 101 ALA A O 1
ATOM 847 N N . ASP A 1 102 ? -1.520 1.823 11.191 1.00 81.12 102 ASP A N 1
ATOM 848 C CA . ASP A 1 102 ? -1.817 1.624 12.611 1.00 81.12 102 ASP A CA 1
ATOM 849 C C . ASP A 1 102 ? -2.375 2.906 13.242 1.00 81.12 102 ASP A C 1
ATOM 851 O O . ASP A 1 102 ? -3.328 2.822 14.002 1.00 81.12 102 ASP A O 1
ATOM 855 N N . LEU A 1 103 ? -1.860 4.082 12.873 1.00 73.81 103 LEU A N 1
ATOM 856 C CA . LEU A 1 103 ? -2.404 5.368 13.323 1.00 73.81 103 LEU A CA 1
ATOM 857 C C . LEU A 1 103 ? -3.753 5.705 12.669 1.00 73.81 103 LEU A C 1
ATOM 859 O O . LEU A 1 103 ? -4.632 6.254 13.320 1.00 73.81 103 LEU A O 1
ATOM 863 N N . ALA A 1 104 ? -3.930 5.396 11.383 1.00 71.31 104 ALA A N 1
ATOM 864 C CA . ALA A 1 104 ? -5.137 5.753 10.636 1.00 71.31 104 ALA A CA 1
ATOM 865 C C . ALA A 1 104 ? -6.326 4.808 10.895 1.00 71.31 104 ALA A C 1
ATOM 867 O O . ALA A 1 104 ? -7.475 5.247 10.876 1.00 71.31 104 ALA A O 1
ATOM 868 N N . TYR A 1 105 ? -6.044 3.519 11.112 1.00 71.38 105 TYR A N 1
ATOM 869 C CA . TYR A 1 105 ? -7.027 2.438 11.279 1.00 71.38 105 TYR A CA 1
ATOM 870 C C . TYR A 1 105 ? -6.926 1.743 12.642 1.00 71.38 105 TYR A C 1
ATOM 872 O O . TYR A 1 105 ? -7.481 0.659 12.818 1.00 71.38 105 TYR A O 1
ATOM 880 N N . GLY A 1 106 ? -6.138 2.277 13.571 1.00 63.66 106 GLY A N 1
ATOM 881 C CA . GLY A 1 106 ? -6.093 1.761 14.931 1.00 63.66 106 GLY A CA 1
ATOM 882 C C . GLY A 1 106 ? -7.420 2.017 15.630 1.00 63.66 106 GLY A C 1
ATOM 883 O O . GLY A 1 106 ? -7.935 3.132 15.581 1.00 63.66 106 GLY A O 1
ATOM 884 N N . ASP A 1 107 ? -7.943 0.992 16.306 1.00 57.72 107 ASP A N 1
ATOM 885 C CA . ASP A 1 107 ? -8.846 1.213 17.431 1.00 57.72 107 ASP A CA 1
ATOM 886 C C . ASP A 1 107 ? -7.997 1.905 18.498 1.00 57.72 107 ASP A C 1
ATOM 888 O O . ASP A 1 107 ? -7.189 1.258 19.170 1.00 57.72 107 ASP A O 1
ATOM 892 N N . PHE A 1 108 ? -8.098 3.229 18.605 1.00 56.94 108 PHE A N 1
ATOM 893 C CA . PHE A 1 108 ? -7.503 3.920 19.739 1.00 56.94 108 PHE A CA 1
ATOM 894 C C . PHE A 1 108 ? -8.176 3.362 20.985 1.00 56.94 108 PHE A C 1
ATOM 896 O O . PHE A 1 108 ? -9.404 3.412 21.116 1.00 56.94 108 PHE A O 1
ATOM 903 N N . LYS A 1 109 ? -7.401 2.806 21.916 1.00 58.66 109 LYS A N 1
ATOM 904 C CA . LYS A 1 109 ? -7.969 2.540 23.233 1.00 58.66 109 LYS A CA 1
ATOM 905 C C . LYS A 1 109 ? -8.340 3.886 23.841 1.00 58.66 109 LYS A C 1
ATOM 907 O O . LYS A 1 109 ? -7.684 4.888 23.570 1.00 58.66 109 LYS A O 1
ATOM 912 N N . LYS A 1 110 ? -9.334 3.918 24.734 1.00 59.03 110 LYS A N 1
ATOM 913 C CA . LYS A 1 110 ? -9.592 5.121 25.552 1.00 59.03 110 LYS A CA 1
ATOM 914 C C . LYS A 1 110 ? -8.317 5.654 26.221 1.00 59.03 110 LYS A C 1
ATOM 916 O O . LYS A 1 110 ? -8.177 6.856 26.396 1.00 59.03 110 LYS A O 1
ATOM 921 N N . GLU A 1 111 ? -7.393 4.751 26.536 1.00 61.44 111 GLU A N 1
ATOM 922 C CA . GLU A 1 111 ? -6.061 5.023 27.082 1.00 61.44 111 GLU A CA 1
ATOM 923 C C . GLU A 1 111 ? -5.165 5.851 26.131 1.00 61.44 111 GLU A C 1
ATOM 925 O O . GLU A 1 111 ? -4.396 6.680 26.608 1.00 61.44 111 GLU A O 1
ATOM 930 N N . ASP A 1 112 ? -5.311 5.701 24.808 1.00 68.62 112 ASP A N 1
ATOM 931 C CA . ASP A 1 112 ? -4.509 6.386 23.776 1.00 68.62 112 ASP A CA 1
ATOM 932 C C . ASP A 1 112 ? -5.088 7.764 23.391 1.00 68.62 112 ASP A C 1
ATOM 934 O O . ASP A 1 112 ? -4.403 8.604 22.803 1.00 68.62 112 ASP A O 1
ATOM 938 N N . ILE A 1 113 ? -6.358 8.024 23.729 1.00 74.69 113 ILE A N 1
ATOM 939 C CA . ILE A 1 113 ? -7.037 9.297 23.432 1.00 74.69 113 ILE A CA 1
ATOM 940 C C . ILE A 1 113 ? -6.333 10.460 24.135 1.00 74.69 113 ILE A C 1
ATOM 942 O O . ILE A 1 113 ? -6.193 11.531 23.550 1.00 74.69 113 ILE A O 1
ATOM 946 N N . GLU A 1 114 ? -5.846 10.260 25.360 1.00 78.44 114 GLU A N 1
ATOM 947 C CA . GLU A 1 114 ? -5.119 11.302 26.095 1.00 78.44 114 GLU A CA 1
ATOM 948 C C . GLU A 1 114 ? -3.771 11.634 25.440 1.00 78.44 114 GLU A C 1
ATOM 950 O O . GLU A 1 114 ? -3.399 12.806 25.349 1.00 78.44 114 GLU A O 1
ATOM 955 N N . GLU A 1 115 ? -3.065 10.628 24.914 1.00 78.38 115 GLU A N 1
ATOM 956 C CA . GLU A 1 115 ? -1.816 10.840 24.178 1.00 78.38 115 GLU A CA 1
ATOM 957 C C . GLU A 1 115 ? -2.073 11.632 22.888 1.00 78.38 115 GLU A C 1
ATOM 959 O O . GLU A 1 115 ? -1.365 12.598 22.603 1.00 78.38 115 GLU A O 1
ATOM 964 N N . LEU A 1 116 ? -3.138 11.310 22.155 1.00 75.00 116 LEU A N 1
ATOM 965 C CA . LEU A 1 116 ? -3.525 12.039 20.944 1.00 75.00 116 LEU A CA 1
ATOM 966 C C . LEU A 1 116 ? -3.960 13.474 21.236 1.00 75.00 116 LEU A C 1
ATOM 968 O O . LEU A 1 116 ? -3.534 14.391 20.537 1.00 75.00 116 LEU A O 1
ATOM 972 N N . LEU A 1 117 ? -4.763 13.692 22.283 1.00 80.88 117 LEU A N 1
ATOM 973 C CA . LEU A 1 117 ? -5.181 15.032 22.705 1.00 80.88 117 LEU A CA 1
ATOM 974 C C . LEU A 1 117 ? -3.984 15.895 23.119 1.00 80.88 117 LEU A C 1
ATOM 976 O O . LEU A 1 117 ? -4.005 17.102 22.887 1.00 80.88 117 LEU A O 1
ATOM 980 N N . SER A 1 118 ? -2.929 15.293 23.679 1.00 79.81 118 SER A N 1
ATOM 981 C CA . SER A 1 118 ? -1.697 16.005 24.045 1.00 79.81 118 SER A CA 1
ATOM 982 C C . SER A 1 118 ? -0.887 16.502 22.840 1.00 79.81 118 SER A C 1
ATOM 984 O O . SER A 1 118 ? -0.122 17.455 22.970 1.00 79.81 118 SER A O 1
ATOM 986 N N . GLN A 1 119 ? -1.082 15.893 21.667 1.00 80.25 119 GLN A N 1
ATOM 987 C CA . GLN A 1 119 ? -0.411 16.258 20.416 1.00 80.25 119 GLN A CA 1
ATOM 988 C C . GLN A 1 119 ? -1.207 17.275 19.586 1.00 80.25 119 GLN A C 1
ATOM 990 O O . GLN A 1 119 ? -0.705 17.768 18.576 1.00 80.25 119 GLN A O 1
ATOM 995 N N . VAL A 1 120 ? -2.443 17.600 19.986 1.00 80.75 120 VAL A N 1
ATOM 996 C CA . VAL A 1 120 ? -3.269 18.591 19.290 1.00 80.75 120 VAL A CA 1
ATOM 997 C C . VAL A 1 120 ? -2.713 19.991 19.579 1.00 80.75 120 VAL A C 1
ATOM 999 O O . VAL A 1 120 ? -2.723 20.418 20.737 1.00 80.75 120 VAL A O 1
ATOM 1002 N N . PRO A 1 121 ? -2.259 20.742 18.558 1.00 79.19 121 PRO A N 1
ATOM 1003 C CA . PRO A 1 121 ? -1.762 22.094 18.765 1.00 79.19 121 PRO A CA 1
ATOM 1004 C C . PRO A 1 121 ? -2.903 23.001 19.237 1.00 79.19 121 PRO A C 1
ATOM 1006 O O . PRO A 1 121 ? -3.942 23.114 18.587 1.00 79.19 121 PRO A O 1
ATOM 1009 N N . THR A 1 122 ? -2.708 23.641 20.391 1.00 80.94 122 THR A N 1
ATOM 1010 C CA . THR A 1 122 ? -3.666 24.585 21.000 1.00 80.94 122 THR A CA 1
ATOM 1011 C C . THR A 1 122 ? -3.047 25.969 21.202 1.00 80.94 122 THR A C 1
ATOM 1013 O O . THR A 1 122 ? -3.486 26.737 22.055 1.00 80.94 122 THR A O 1
ATOM 1016 N N . GLU A 1 123 ? -1.968 26.260 20.481 1.00 87.44 123 GLU A N 1
ATOM 1017 C CA . GLU A 1 123 ? -1.244 27.526 20.559 1.00 87.44 123 GLU A CA 1
ATOM 1018 C C . GLU A 1 123 ? -2.153 28.674 20.101 1.00 87.44 123 GLU A C 1
ATOM 1020 O O . GLU A 1 123 ? -2.800 28.593 19.060 1.00 87.44 123 GLU A O 1
ATOM 1025 N N . GLY A 1 124 ? -2.231 29.735 20.907 1.00 84.81 124 GLY A N 1
ATOM 1026 C CA . GLY A 1 124 ? -3.085 30.894 20.631 1.00 84.81 124 GLY A CA 1
ATOM 1027 C C . GLY A 1 124 ? -4.543 30.770 21.090 1.00 84.81 124 GLY A C 1
ATOM 1028 O O . GLY A 1 124 ? -5.271 31.750 20.976 1.00 84.81 124 GLY A O 1
ATOM 1029 N N . LEU A 1 125 ? -4.966 29.626 21.644 1.00 85.56 125 LEU A N 1
ATOM 1030 C CA . LEU A 1 125 ? -6.292 29.478 22.258 1.00 85.56 125 LEU A CA 1
ATOM 1031 C C . LEU A 1 125 ? -6.278 29.941 23.720 1.00 85.56 125 LEU A C 1
ATOM 1033 O O . LEU A 1 125 ? -5.349 29.635 24.473 1.00 85.56 125 LEU A O 1
ATOM 1037 N N . THR A 1 126 ? -7.344 30.612 24.155 1.00 91.81 126 THR A N 1
ATOM 1038 C CA . THR A 1 126 ? -7.608 30.833 25.584 1.00 91.81 126 THR A CA 1
ATOM 1039 C C . THR A 1 126 ? -7.914 29.508 26.294 1.00 91.81 126 THR A C 1
ATOM 1041 O O . THR A 1 126 ? -8.215 28.489 25.668 1.00 91.81 126 THR A O 1
ATOM 1044 N N . THR A 1 127 ? -7.862 29.496 27.628 1.00 87.38 127 THR A N 1
ATOM 1045 C CA . THR A 1 127 ? -8.127 28.287 28.428 1.00 87.38 127 THR A CA 1
ATOM 1046 C C . THR A 1 127 ? -9.515 27.689 28.162 1.00 87.38 127 THR A C 1
ATOM 1048 O O . THR A 1 127 ? -9.650 26.465 28.064 1.00 87.38 127 THR A O 1
ATOM 1051 N N . GLU A 1 128 ? -10.542 28.528 28.007 1.00 88.50 128 GLU A N 1
ATOM 1052 C CA . GLU A 1 128 ? -11.911 28.086 27.706 1.00 88.50 128 GLU A CA 1
ATOM 1053 C C . GLU A 1 128 ? -12.032 27.527 26.283 1.00 88.50 128 GLU A C 1
ATOM 1055 O O . GLU A 1 128 ? -12.579 26.437 26.092 1.00 88.50 128 GLU A O 1
ATOM 1060 N N . GLU A 1 129 ? -11.450 28.205 25.289 1.00 78.81 129 GLU A N 1
ATOM 1061 C CA . GLU A 1 129 ? -11.443 27.748 23.892 1.00 78.81 129 GLU A CA 1
ATOM 1062 C C . GLU A 1 129 ? -10.690 26.430 23.732 1.00 78.81 129 GLU A C 1
ATOM 1064 O O . GLU A 1 129 ? -11.176 25.511 23.071 1.00 78.81 129 GLU A O 1
ATOM 1069 N N . ARG A 1 130 ? -9.539 26.297 24.398 1.00 85.94 130 ARG A N 1
ATOM 1070 C CA . ARG A 1 130 ? -8.753 25.062 24.432 1.00 85.94 130 ARG A CA 1
ATOM 1071 C C . ARG A 1 130 ? -9.565 23.906 25.005 1.00 85.94 130 ARG A C 1
ATOM 1073 O O . ARG A 1 130 ? -9.572 22.822 24.428 1.00 85.94 130 ARG A O 1
ATOM 1080 N N . THR A 1 131 ? -10.261 24.131 26.117 1.00 86.44 131 THR A N 1
ATOM 1081 C CA . THR A 1 131 ? -11.066 23.096 26.786 1.00 86.44 131 THR A CA 1
ATOM 1082 C C . THR A 1 131 ? -12.227 22.641 25.902 1.00 86.44 131 THR A C 1
ATOM 1084 O O . THR A 1 131 ? -12.422 21.443 25.699 1.00 86.44 131 THR A O 1
ATOM 1087 N N . SER A 1 132 ? -12.953 23.592 25.311 1.00 82.62 132 SER A N 1
ATOM 1088 C CA . SER A 1 132 ? -14.058 23.317 24.386 1.00 82.62 132 SER A CA 1
ATOM 1089 C C . SER A 1 132 ? -13.589 22.583 23.122 1.00 82.62 132 SER A C 1
ATOM 1091 O O . SER A 1 132 ? -14.203 21.604 22.688 1.00 82.62 132 SER A O 1
ATOM 1093 N N . TYR A 1 133 ? -12.454 22.999 22.554 1.00 78.81 133 TYR A N 1
ATOM 1094 C CA . TYR A 1 133 ? -11.871 22.386 21.364 1.00 78.81 133 TYR A CA 1
ATOM 1095 C C . TYR A 1 133 ? -11.424 20.941 21.614 1.00 78.81 133 TYR A C 1
ATOM 1097 O O . TYR A 1 133 ? -11.832 20.037 20.882 1.00 78.81 133 TYR A O 1
ATOM 1105 N N . LEU A 1 134 ? -10.667 20.693 22.686 1.00 84.31 134 LEU A N 1
ATOM 1106 C CA . LEU A 1 134 ? -10.214 19.345 23.039 1.00 84.31 134 LEU A CA 1
ATOM 1107 C C . LEU A 1 134 ? -11.385 18.413 23.395 1.00 84.31 134 LEU A C 1
ATOM 1109 O O . LEU A 1 134 ? -11.342 17.234 23.049 1.00 84.31 134 LEU A O 1
ATOM 1113 N N . ALA A 1 135 ? -12.461 18.923 24.006 1.00 83.06 135 ALA A N 1
ATOM 1114 C CA . ALA A 1 135 ? -13.675 18.145 24.267 1.00 83.06 135 ALA A CA 1
ATOM 1115 C C . ALA A 1 135 ? -14.380 17.696 22.972 1.00 83.06 135 ALA A C 1
ATOM 1117 O O . ALA A 1 135 ? -14.829 16.552 22.870 1.00 83.06 135 ALA A O 1
ATOM 1118 N N . ARG A 1 136 ? -14.428 18.560 21.949 1.00 77.75 136 ARG A N 1
ATOM 1119 C CA . ARG A 1 136 ? -14.972 18.204 20.626 1.00 77.75 136 ARG A CA 1
ATOM 1120 C C . ARG A 1 136 ? -14.110 17.167 19.913 1.00 77.75 136 ARG A C 1
ATOM 1122 O O . ARG A 1 136 ? -14.651 16.209 19.369 1.00 77.75 136 ARG A O 1
ATOM 1129 N N . VAL A 1 137 ? -12.786 17.334 19.938 1.00 79.12 137 VAL A N 1
ATOM 1130 C CA . VAL A 1 137 ? -11.848 16.360 19.354 1.00 79.12 137 VAL A CA 1
ATOM 1131 C C . VAL A 1 137 ? -11.982 15.005 20.051 1.00 79.12 137 VAL A C 1
ATOM 1133 O O . VAL A 1 137 ? -12.096 13.987 19.376 1.00 79.12 137 VAL A O 1
ATOM 1136 N N . ARG A 1 138 ? -12.075 14.987 21.386 1.00 83.62 138 ARG A N 1
ATOM 1137 C CA . ARG A 1 138 ? -12.326 13.769 22.170 1.00 83.62 138 ARG A CA 1
ATOM 1138 C C . ARG A 1 138 ? -13.609 13.063 21.731 1.00 83.62 138 ARG A C 1
ATOM 1140 O O . ARG A 1 138 ? -13.565 11.881 21.419 1.00 83.62 138 ARG A O 1
ATOM 1147 N N . SER A 1 139 ? -14.724 13.786 21.636 1.00 75.38 139 SER A N 1
ATOM 1148 C CA . SER A 1 139 ? -16.009 13.212 21.211 1.00 75.38 139 SER A CA 1
ATOM 1149 C C . SER A 1 139 ? -15.958 12.610 19.798 1.00 75.38 139 SER A C 1
ATOM 1151 O O . SER A 1 139 ? -16.578 11.578 19.541 1.00 75.38 139 SER A O 1
ATOM 1153 N N . LEU A 1 140 ? -15.189 13.208 18.884 1.00 73.44 140 LEU A N 1
ATOM 1154 C CA . LEU A 1 140 ? -14.961 12.665 17.539 1.00 73.44 140 LEU A CA 1
ATOM 1155 C C . LEU A 1 140 ? -14.098 11.396 17.548 1.00 73.44 140 LEU A C 1
ATOM 1157 O O . LEU A 1 140 ? -14.315 10.506 16.731 1.00 73.44 140 LEU A O 1
ATOM 1161 N N . LEU A 1 141 ? -13.125 11.312 18.455 1.00 71.19 141 LEU A N 1
ATOM 1162 C CA . LEU A 1 141 ? -12.283 10.127 18.625 1.00 71.19 141 LEU A CA 1
ATOM 1163 C C . LEU A 1 141 ? -13.042 8.975 19.304 1.00 71.19 141 LEU A C 1
ATOM 1165 O O . LEU A 1 141 ? -12.839 7.828 18.931 1.00 71.19 141 LEU A O 1
ATOM 1169 N N . GLU A 1 142 ? -13.943 9.274 20.245 1.00 71.38 142 GLU A N 1
ATOM 1170 C CA . GLU A 1 142 ? -14.762 8.285 20.969 1.00 71.38 142 GLU A CA 1
ATOM 1171 C C . GLU A 1 142 ? -16.001 7.794 20.197 1.00 71.38 142 GLU A C 1
ATOM 1173 O O . GLU A 1 142 ? -16.638 6.833 20.621 1.00 71.38 142 GLU A O 1
ATOM 1178 N N . SER A 1 143 ? -16.381 8.461 19.101 1.00 66.44 143 SER A N 1
ATOM 1179 C CA . SER A 1 143 ? -17.555 8.105 18.280 1.00 66.44 143 SER A CA 1
ATOM 1180 C C . SER A 1 143 ? -17.237 7.204 17.080 1.00 66.44 143 SER A C 1
ATOM 1182 O O . SER A 1 143 ? -18.147 6.872 16.315 1.00 66.44 143 SER A O 1
ATOM 1184 N N . LYS A 1 144 ? -15.969 6.814 16.913 1.00 55.66 144 LYS A N 1
ATOM 1185 C CA . LYS A 1 144 ? -15.519 5.797 15.952 1.00 55.66 144 LYS A CA 1
ATOM 1186 C C . LYS A 1 144 ? -15.571 4.405 16.568 1.00 55.66 144 LYS A C 1
ATOM 1188 O O . LYS A 1 144 ? -15.928 3.477 15.806 1.00 55.66 144 LYS A O 1
#

Mean predicted aligned error: 10.74 Å

Foldseek 3Di:
DPDDQAPQNVVQLVVLLVCLQVLPQQWKWWWWDDPNHIHIDIDNDPVVVVVVCVVRVIQTQDIQHSVNSNVLSVVQHDDPCSSVVSSVVSVVSSVVSNVVSCVVSPLQDPVCLVVVLVPDDPPPPDPVRNVVVSVVVSVVSVVD

Organism: NCBI:txid1221500

Sequence (144 aa):
MKKRISKGEQDFVRGCTRAILERDVSHVHWLIVQKGVRHYIHHQNELEIEDYIHRNRLKLICVVSREFINDWHIRYSGNDLSKGLIKKRLNGMIRASEKVADLAYGDFKKEDIEELLSQVPTEGLTTEERTSYLARVRSLLESK